Protein AF-A0A5B7CSQ8-F1 (afdb_monomer)

pLDDT: mean 76.7, std 24.45, range [32.22, 98.25]

Mean predicted aligned error: 13.43 Å

Solvent-accessible surface area (backbone atoms only — not comparable to full-atom values): 6400 Å² total; per-residue (Å²): 133,91,79,69,72,62,42,80,46,74,49,72,42,65,93,71,32,44,63,62,62,47,50,51,51,62,71,68,49,65,56,78,80,55,54,49,84,54,72,68,53,23,51,51,42,51,51,53,49,50,54,51,49,42,70,73,35,33,51,71,49,76,48,73,44,43,83,82,62,70,86,68,75,88,83,66,94,75,87,80,86,90,82,87,82,89,81,82,93,73,87,79,87,81,80,136

Nearest PDB structures (foldseek):
  8d3q-assembly1_F  TM=2.708E-01  e=7.053E+00  Halalkalibacterium halodurans C-125
  7pnw-assembly1_H  TM=4.553E-01  e=9.229E+00  Mus musculus
  8csu-assembly1_H  TM=3.606E-01  e=7.543E+00  Homo sapiens

Radius of gyration: 18.88 Å; Cα contacts (8 Å, |Δi|>4): 62; chains: 1; bounding box: 38×36×56 Å

Foldseek 3Di:
DDQWFWDKDKDWQQVQFPPVVLVVCVVVDPLVVQQDDDPVSNVVSVVVVNVVSSVVGIDMDMDTHTVPPDPPCPPDPDDDDDDDDDDDDDPDPDDD

Structure (mmCIF, N/CA/C/O backbone):
data_AF-A0A5B7CSQ8-F1
#
_entry.id   AF-A0A5B7CSQ8-F1
#
loop_
_atom_site.group_PDB
_atom_site.id
_atom_site.type_symbol
_atom_site.label_atom_id
_atom_site.label_alt_id
_atom_site.label_comp_id
_atom_site.label_asym_id
_atom_site.label_entity_id
_atom_site.label_seq_id
_atom_site.pdbx_PDB_ins_code
_atom_site.Cartn_x
_atom_site.Cartn_y
_atom_site.Cartn_z
_atom_site.occupancy
_atom_site.B_iso_or_equiv
_atom_site.auth_seq_id
_atom_site.auth_comp_id
_atom_site.auth_asym_id
_atom_site.auth_atom_id
_atom_site.pdbx_PDB_model_num
ATOM 1 N N . MET A 1 1 ? 28.450 28.714 -7.830 1.00 44.66 1 MET A N 1
ATOM 2 C CA . MET A 1 1 ? 27.057 28.364 -7.491 1.00 44.66 1 MET A CA 1
ATOM 3 C C . MET A 1 1 ? 26.675 27.216 -8.398 1.00 44.66 1 MET A C 1
ATOM 5 O O . MET A 1 1 ? 26.355 27.457 -9.555 1.00 44.66 1 MET A O 1
ATOM 9 N N . ASP A 1 2 ? 26.846 25.993 -7.897 1.00 52.97 2 ASP A N 1
ATOM 10 C CA . ASP A 1 2 ? 26.510 24.752 -8.595 1.00 52.97 2 ASP A CA 1
ATOM 11 C C . ASP A 1 2 ? 25.018 24.712 -8.912 1.00 52.97 2 ASP A C 1
ATOM 13 O O . ASP A 1 2 ? 24.181 24.799 -8.014 1.00 52.97 2 ASP A O 1
ATOM 17 N N . ARG A 1 3 ? 24.688 24.634 -10.201 1.00 58.03 3 ARG A N 1
ATOM 18 C CA . ARG A 1 3 ? 23.306 24.568 -10.691 1.00 58.03 3 ARG A CA 1
ATOM 19 C C . ARG A 1 3 ? 22.991 23.256 -11.414 1.00 58.03 3 ARG A C 1
ATOM 21 O O . ARG A 1 3 ? 21.932 23.171 -12.020 1.00 58.03 3 ARG A O 1
ATOM 28 N N . ASP A 1 4 ? 23.863 22.252 -11.302 1.00 62.28 4 ASP A N 1
ATOM 29 C CA . ASP A 1 4 ? 23.811 21.016 -12.098 1.00 62.28 4 ASP A CA 1
ATOM 30 C C . ASP A 1 4 ? 23.761 19.732 -11.255 1.00 62.28 4 ASP A C 1
ATOM 32 O O . ASP A 1 4 ? 24.220 18.673 -11.693 1.00 62.28 4 ASP A O 1
ATOM 36 N N . GLU A 1 5 ? 23.194 19.772 -10.045 1.00 74.38 5 GLU A N 1
ATOM 37 C CA . GLU A 1 5 ? 22.967 18.520 -9.323 1.00 74.38 5 GLU A CA 1
ATOM 38 C C . GLU A 1 5 ? 21.821 17.721 -9.972 1.00 74.38 5 GLU A C 1
ATOM 40 O O . GLU A 1 5 ? 20.697 18.223 -10.108 1.00 74.38 5 GLU A O 1
ATOM 45 N N . PRO A 1 6 ? 22.075 16.467 -10.393 1.00 77.56 6 PRO A N 1
ATOM 46 C CA . PRO A 1 6 ? 21.033 15.621 -10.946 1.00 77.56 6 PRO A CA 1
ATOM 47 C C . PRO A 1 6 ? 19.984 15.328 -9.871 1.00 77.56 6 PRO A C 1
ATOM 49 O O . PRO A 1 6 ? 20.287 14.751 -8.827 1.00 77.56 6 PRO A O 1
ATOM 52 N N . THR A 1 7 ? 18.733 15.681 -10.155 1.00 82.94 7 THR A N 1
ATOM 53 C CA . THR A 1 7 ? 17.598 15.381 -9.280 1.00 82.94 7 THR A CA 1
ATOM 54 C C . THR A 1 7 ? 17.078 13.981 -9.577 1.00 82.94 7 THR A C 1
ATOM 56 O O . THR A 1 7 ? 16.856 13.620 -10.735 1.00 82.94 7 THR A O 1
ATOM 59 N N . THR A 1 8 ? 16.855 13.192 -8.532 1.00 86.44 8 THR A N 1
ATOM 60 C CA . THR A 1 8 ? 16.192 11.891 -8.645 1.00 86.44 8 THR A CA 1
ATOM 61 C C . THR A 1 8 ? 14.693 12.093 -8.847 1.00 86.44 8 THR A C 1
ATOM 63 O O . THR A 1 8 ? 14.044 12.763 -8.046 1.00 86.44 8 THR A O 1
ATOM 66 N N . ARG A 1 9 ? 14.135 11.498 -9.902 1.00 85.88 9 ARG A N 1
ATOM 67 C CA . ARG A 1 9 ? 12.694 11.462 -10.174 1.00 85.88 9 ARG A CA 1
ATOM 68 C C . ARG A 1 9 ? 12.211 10.019 -10.212 1.00 85.88 9 ARG A C 1
ATOM 70 O O . ARG A 1 9 ? 12.895 9.155 -10.756 1.00 85.88 9 ARG A O 1
ATOM 77 N N . THR A 1 10 ? 11.018 9.788 -9.675 1.00 88.94 10 THR A N 1
ATOM 78 C CA . THR A 1 10 ? 10.349 8.484 -9.688 1.00 88.94 10 THR A CA 1
ATOM 79 C C . THR A 1 10 ? 9.076 8.589 -10.515 1.00 88.94 10 THR A C 1
ATOM 81 O O . THR A 1 10 ? 8.197 9.387 -10.198 1.00 88.94 10 THR A O 1
ATOM 84 N N . ASN A 1 11 ? 8.973 7.784 -11.571 1.00 91.38 11 ASN A N 1
ATOM 85 C CA . ASN A 1 11 ? 7.772 7.655 -12.388 1.00 91.38 11 ASN A CA 1
ATOM 86 C C . ASN A 1 11 ? 7.031 6.365 -12.018 1.00 91.38 11 ASN A C 1
ATOM 88 O O . ASN A 1 11 ? 7.606 5.277 -12.070 1.00 91.38 11 ASN A O 1
ATOM 92 N N . TRP A 1 12 ? 5.760 6.494 -11.643 1.00 92.50 12 TRP A N 1
ATOM 93 C CA . TRP A 1 12 ? 4.882 5.381 -11.291 1.00 92.50 12 TRP A CA 1
ATOM 94 C C . TRP A 1 12 ? 4.082 4.928 -12.514 1.00 92.50 12 TRP A C 1
ATOM 96 O O . TRP A 1 12 ? 3.299 5.684 -13.089 1.00 92.50 12 TRP A O 1
ATOM 106 N N . LEU A 1 13 ? 4.256 3.667 -12.907 1.00 93.62 13 LEU A N 1
ATOM 107 C CA . LEU A 1 13 ? 3.650 3.082 -14.100 1.00 93.62 13 LEU A CA 1
ATOM 108 C C . LEU A 1 13 ? 2.250 2.533 -13.790 1.00 93.62 13 LEU A C 1
ATOM 110 O O . LEU A 1 13 ? 2.015 1.328 -13.849 1.00 93.62 13 LEU A O 1
ATOM 114 N N . TRP A 1 14 ? 1.306 3.423 -13.479 1.00 93.19 14 TRP A N 1
ATOM 115 C CA . TRP A 1 14 ? -0.062 3.074 -13.059 1.00 93.19 14 TRP A CA 1
ATOM 116 C C . TRP A 1 14 ? -0.826 2.167 -14.033 1.00 93.19 14 TRP A C 1
ATOM 118 O O . TRP A 1 14 ? -1.629 1.336 -13.618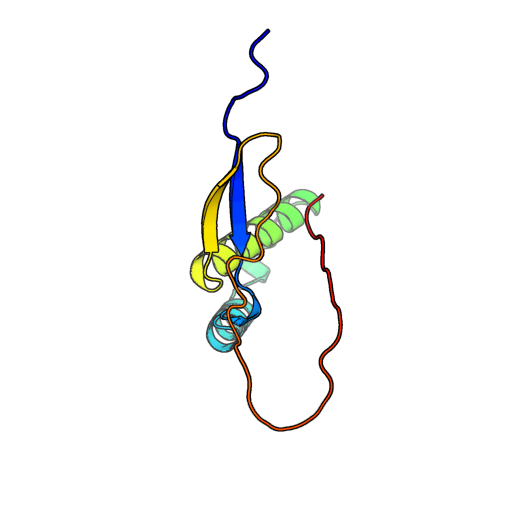 1.00 93.19 14 TRP A O 1
ATOM 128 N N . TRP A 1 15 ? -0.551 2.273 -15.332 1.00 93.06 15 TRP A N 1
ATOM 129 C CA . TRP A 1 15 ? -1.155 1.414 -16.354 1.00 93.06 15 TRP A CA 1
ATOM 130 C C . TRP A 1 15 ? -0.679 -0.050 -16.289 1.00 93.06 15 TRP A C 1
ATOM 132 O O . TRP A 1 15 ? -1.319 -0.919 -16.875 1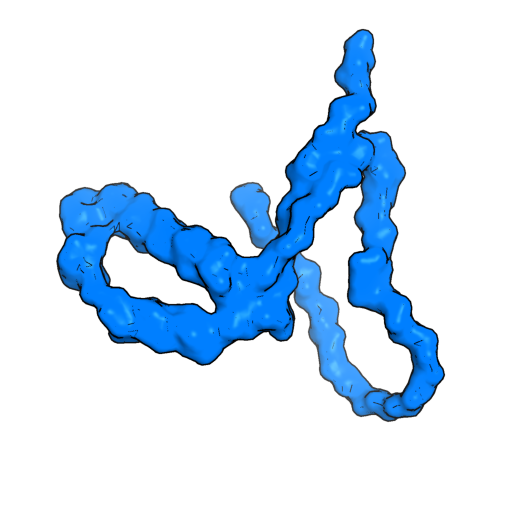.00 93.06 15 TRP A O 1
ATOM 142 N N . ARG A 1 16 ? 0.424 -0.332 -15.579 1.00 94.38 16 ARG A N 1
ATOM 143 C CA . ARG A 1 16 ? 0.944 -1.683 -15.289 1.00 94.38 16 ARG A CA 1
ATOM 144 C C . ARG A 1 16 ? 0.650 -2.154 -13.864 1.00 94.38 16 ARG A C 1
ATOM 146 O O . ARG A 1 16 ? 1.180 -3.185 -13.462 1.00 94.38 16 ARG A O 1
ATOM 153 N N . ALA A 1 17 ? -0.099 -1.385 -13.079 1.00 97.00 17 ALA A N 1
ATOM 154 C CA . ALA A 1 17 ? -0.359 -1.745 -11.694 1.00 97.00 17 ALA A CA 1
ATOM 155 C C . ALA A 1 17 ? -1.197 -3.027 -11.593 1.00 97.00 17 ALA A C 1
ATOM 157 O O . ALA A 1 17 ? -2.110 -3.254 -12.392 1.00 97.00 17 ALA A O 1
ATOM 158 N N . ASP A 1 18 ? -0.920 -3.827 -10.565 1.00 97.75 18 ASP A N 1
ATOM 159 C CA . ASP A 1 18 ? -1.768 -4.955 -10.188 1.00 97.75 18 ASP A CA 1
ATOM 160 C C . ASP A 1 18 ? -2.981 -4.447 -9.395 1.00 97.75 18 ASP A C 1
ATOM 162 O O . ASP A 1 18 ? -3.029 -4.442 -8.161 1.00 97.75 18 ASP A O 1
ATOM 166 N N . TRP A 1 19 ? -3.970 -3.946 -10.136 1.00 95.62 19 TRP A N 1
ATOM 167 C CA . TRP A 1 19 ? -5.193 -3.380 -9.572 1.00 95.62 19 TRP A CA 1
ATOM 168 C C . TRP A 1 19 ? -6.078 -4.409 -8.877 1.00 95.62 19 TRP A C 1
ATOM 170 O O . TRP A 1 19 ? -6.919 -4.038 -8.057 1.00 95.62 19 TRP A O 1
ATOM 180 N N . GLU A 1 20 ? -5.967 -5.687 -9.229 1.00 97.94 20 GLU A N 1
ATOM 181 C CA . GLU A 1 20 ? -6.738 -6.738 -8.576 1.00 97.94 20 GLU A CA 1
ATOM 182 C C . GLU A 1 20 ? -6.174 -7.012 -7.185 1.00 97.94 20 GLU A C 1
ATOM 184 O O . GLU A 1 20 ? -6.917 -6.903 -6.207 1.00 97.94 20 GLU A O 1
ATOM 189 N N . ALA A 1 21 ? -4.863 -7.239 -7.074 1.00 97.38 21 ALA A N 1
ATOM 190 C CA . ALA A 1 21 ? -4.220 -7.475 -5.789 1.00 97.38 21 ALA A CA 1
ATOM 191 C C . ALA A 1 21 ? -4.303 -6.251 -4.861 1.00 97.38 21 ALA A C 1
ATOM 193 O O . ALA A 1 21 ? -4.608 -6.401 -3.676 1.00 97.38 21 ALA A O 1
ATOM 194 N N . LEU A 1 22 ? -4.130 -5.034 -5.394 1.00 97.19 22 LEU A N 1
ATOM 195 C CA . LEU A 1 22 ? -4.279 -3.802 -4.613 1.00 97.19 22 LEU A CA 1
ATOM 196 C C . LEU A 1 22 ? -5.702 -3.657 -4.050 1.00 97.19 22 LEU A C 1
ATOM 198 O O . LEU A 1 22 ? -5.873 -3.355 -2.868 1.00 97.19 22 LEU A O 1
ATOM 202 N N . ARG A 1 23 ? -6.740 -3.898 -4.866 1.00 97.38 23 ARG A N 1
ATOM 203 C CA . ARG A 1 23 ? -8.141 -3.846 -4.404 1.00 97.38 23 ARG A CA 1
ATOM 204 C C . ARG A 1 23 ? -8.455 -4.947 -3.399 1.00 97.38 23 ARG A C 1
ATOM 206 O O . ARG A 1 23 ? -9.192 -4.691 -2.446 1.00 97.38 23 ARG A O 1
ATOM 213 N N . ALA A 1 24 ? -7.915 -6.146 -3.603 1.00 98.06 24 ALA A N 1
ATOM 214 C CA . ALA A 1 24 ? -8.082 -7.255 -2.676 1.00 98.06 24 ALA A CA 1
ATOM 215 C C . ALA A 1 24 ? -7.496 -6.910 -1.299 1.00 98.06 24 ALA A C 1
ATOM 217 O O . ALA A 1 24 ? -8.202 -7.039 -0.301 1.00 98.06 24 ALA A O 1
ATOM 218 N N . GLU A 1 25 ? -6.271 -6.380 -1.234 1.00 97.62 25 GLU A N 1
ATOM 219 C CA . GLU A 1 25 ? -5.675 -5.980 0.046 1.00 97.62 25 GLU A CA 1
ATOM 220 C C . GLU A 1 25 ? -6.412 -4.818 0.713 1.00 97.62 25 GLU A C 1
ATOM 222 O O . GLU A 1 25 ? -6.633 -4.862 1.923 1.00 97.62 25 GLU A O 1
ATOM 227 N N . LEU A 1 26 ? -6.870 -3.813 -0.041 1.00 96.69 26 LEU A N 1
ATOM 228 C CA . LEU A 1 26 ? -7.701 -2.742 0.525 1.00 96.69 26 LEU A CA 1
ATOM 229 C C . LEU A 1 26 ? -8.999 -3.274 1.137 1.00 96.69 26 LEU A C 1
ATOM 231 O O . LEU A 1 26 ? -9.430 -2.803 2.188 1.00 96.69 26 LEU A O 1
ATOM 235 N N . SER A 1 27 ? -9.607 -4.264 0.487 1.00 97.44 27 SER A N 1
ATOM 236 C CA . SER A 1 27 ? -10.868 -4.868 0.930 1.00 97.44 27 SER A CA 1
ATOM 237 C C . SER A 1 27 ? -10.681 -5.790 2.140 1.00 97.44 27 SER A C 1
ATOM 239 O O . SER A 1 27 ? -11.603 -5.953 2.930 1.00 97.44 27 SER A O 1
ATOM 241 N N . GLN A 1 28 ? -9.497 -6.390 2.290 1.00 97.44 28 GLN A N 1
ATOM 242 C CA . GLN A 1 28 ? -9.131 -7.253 3.423 1.00 97.44 28 GLN A CA 1
ATOM 243 C C . GLN A 1 28 ? -8.494 -6.485 4.587 1.00 97.44 28 GLN A C 1
ATOM 245 O O . GLN A 1 28 ? -8.262 -7.051 5.655 1.00 97.44 28 GLN A O 1
ATOM 250 N N . THR A 1 29 ? -8.183 -5.204 4.395 1.00 97.31 29 THR A N 1
ATOM 251 C CA . THR A 1 29 ? -7.599 -4.367 5.438 1.00 97.31 29 THR A CA 1
ATOM 252 C C . THR A 1 29 ? -8.617 -4.167 6.562 1.00 97.31 29 THR A C 1
ATOM 254 O O . THR A 1 29 ? -9.711 -3.659 6.322 1.00 97.31 29 THR A O 1
ATOM 257 N N . ASN A 1 30 ? -8.250 -4.520 7.800 1.00 97.38 30 ASN A N 1
ATOM 258 C CA . ASN A 1 30 ? -9.066 -4.175 8.962 1.00 97.38 30 ASN A CA 1
ATOM 259 C C . ASN A 1 30 ? -8.939 -2.673 9.260 1.00 97.38 30 ASN A C 1
ATOM 261 O O . ASN A 1 30 ? -7.994 -2.228 9.916 1.00 97.38 30 ASN A O 1
ATOM 265 N N . TRP A 1 31 ? -9.872 -1.887 8.728 1.00 96.19 31 TRP A N 1
ATOM 266 C CA . TRP A 1 31 ? -9.882 -0.436 8.891 1.00 96.19 31 TRP A CA 1
ATOM 267 C C . TRP A 1 31 ? -10.232 0.002 10.311 1.00 96.19 31 TRP A C 1
ATOM 269 O O . TRP A 1 31 ? -9.748 1.046 10.733 1.00 96.19 31 TRP A O 1
ATOM 279 N N . GLU A 1 32 ? -11.002 -0.794 11.056 1.00 96.00 32 GLU A N 1
ATOM 280 C CA . GLU A 1 32 ? -11.368 -0.480 12.443 1.00 96.00 32 GLU A CA 1
ATOM 281 C C . GLU A 1 32 ? -10.129 -0.462 13.347 1.00 96.00 32 GLU A C 1
ATOM 283 O O . GLU A 1 32 ? -9.952 0.465 14.134 1.00 96.00 32 GLU A O 1
ATOM 288 N N . ASP A 1 33 ? -9.221 -1.422 13.154 1.00 95.88 33 ASP A N 1
ATOM 289 C CA . ASP A 1 33 ? -7.963 -1.492 13.907 1.00 95.88 33 ASP A CA 1
ATOM 290 C C . ASP A 1 33 ? -6.922 -0.473 13.423 1.00 95.88 33 ASP A C 1
ATOM 292 O O . ASP A 1 33 ? -6.045 -0.063 14.181 1.00 95.88 33 ASP A O 1
ATOM 296 N N . ARG A 1 34 ? -6.967 -0.085 12.142 1.00 94.44 34 ARG A N 1
ATOM 297 C CA . ARG A 1 34 ? -5.976 0.831 11.552 1.00 94.44 34 ARG A CA 1
ATOM 298 C C . ARG A 1 34 ? -6.312 2.302 11.728 1.00 94.44 34 ARG A C 1
ATOM 300 O O . ARG A 1 34 ? -5.395 3.114 11.811 1.00 94.44 34 ARG A O 1
ATOM 307 N N . LEU A 1 35 ? -7.592 2.661 11.720 1.00 96.94 35 LEU A N 1
ATOM 308 C CA . LEU A 1 35 ? -8.052 4.048 11.778 1.00 96.94 35 LEU A CA 1
ATOM 309 C C . LEU A 1 35 ? -8.466 4.406 13.204 1.00 96.94 35 LEU A C 1
ATOM 311 O O . LEU A 1 35 ? -9.615 4.742 13.484 1.00 96.94 35 LEU A O 1
ATOM 315 N N . THR A 1 36 ? -7.496 4.360 14.110 1.00 95.75 36 THR A N 1
ATOM 316 C CA . THR A 1 36 ? -7.684 4.698 15.524 1.00 95.75 36 THR A CA 1
ATOM 317 C C . THR A 1 36 ? -7.103 6.067 15.858 1.00 95.75 36 THR A C 1
ATOM 319 O O . THR A 1 36 ? -6.146 6.508 15.228 1.00 95.75 36 THR A O 1
ATOM 322 N N . GLY A 1 37 ? -7.636 6.709 16.899 1.00 95.31 37 GLY A N 1
ATOM 323 C CA . GLY A 1 37 ? -7.143 7.998 17.387 1.00 95.31 37 GLY A CA 1
ATOM 324 C C . GLY A 1 37 ? -7.872 9.192 16.775 1.00 95.31 37 GLY A C 1
ATOM 325 O O . GLY A 1 37 ? -9.032 9.100 16.367 1.00 95.31 37 GLY A O 1
ATOM 326 N N . THR A 1 38 ? -7.201 10.336 16.762 1.00 97.81 38 THR A N 1
ATOM 327 C CA . THR A 1 38 ? -7.686 11.595 16.191 1.00 97.81 38 THR A CA 1
ATOM 328 C C . THR A 1 38 ? -7.802 11.522 14.669 1.00 97.81 38 THR A C 1
ATOM 330 O O . THR A 1 38 ? -7.185 10.686 14.016 1.00 97.81 38 THR A O 1
ATOM 333 N N . LEU A 1 39 ? -8.554 12.451 14.072 1.00 96.88 39 LEU A N 1
ATOM 334 C CA . LEU A 1 39 ? -8.709 12.515 12.616 1.00 96.88 39 LEU A CA 1
ATOM 335 C C . LEU A 1 39 ? -7.362 12.613 11.879 1.00 96.88 39 LEU A C 1
ATOM 337 O O . LEU A 1 39 ? -7.184 11.967 10.852 1.00 96.88 39 LEU A O 1
ATOM 341 N N . ASN A 1 40 ? -6.408 13.389 12.401 1.00 98.25 40 ASN A N 1
ATOM 342 C CA . ASN A 1 40 ? -5.095 13.533 11.768 1.00 98.25 40 ASN A CA 1
ATOM 343 C C . ASN A 1 40 ? -4.305 12.221 11.790 1.00 98.25 40 ASN A C 1
ATOM 345 O O . ASN A 1 40 ? -3.736 11.846 10.769 1.00 98.25 40 ASN A O 1
ATOM 349 N N . GLU A 1 41 ? -4.320 11.504 12.915 1.00 97.38 41 GLU A N 1
ATOM 350 C CA . GLU A 1 41 ? -3.666 10.194 13.038 1.00 97.38 41 GLU A CA 1
ATOM 351 C C . GLU A 1 41 ? -4.299 9.173 12.085 1.00 97.38 41 GLU A C 1
ATOM 353 O O . GLU A 1 41 ? -3.594 8.413 11.425 1.00 97.38 41 GLU A O 1
ATOM 358 N N . GLN A 1 42 ? -5.625 9.205 11.927 1.00 97.62 42 GLN A N 1
ATOM 359 C CA . GLN A 1 42 ? -6.328 8.351 10.967 1.00 97.62 42 GLN A CA 1
ATOM 360 C C . GLN A 1 42 ? -5.952 8.675 9.516 1.00 97.62 42 GLN A C 1
ATOM 362 O O . GLN A 1 42 ? -5.721 7.764 8.722 1.00 97.62 42 GLN A O 1
ATOM 367 N N . VAL A 1 43 ? -5.864 9.961 9.157 1.00 97.94 43 VAL A N 1
ATOM 368 C CA . VAL A 1 43 ? -5.437 10.395 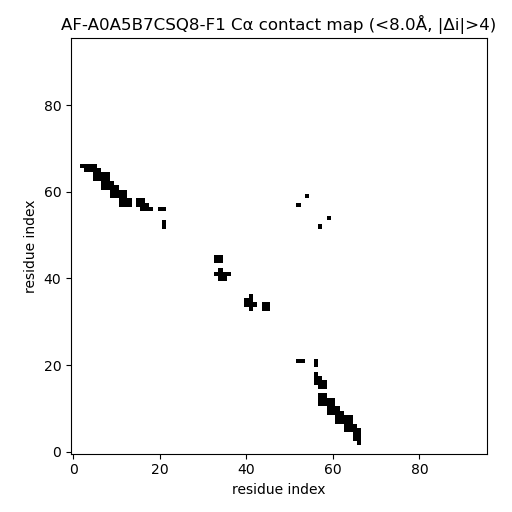7.816 1.00 97.94 43 VAL A CA 1
ATOM 369 C C . VAL A 1 43 ? -4.000 9.959 7.538 1.00 97.94 43 VAL A C 1
ATOM 371 O O . VAL A 1 43 ? -3.710 9.468 6.444 1.00 97.94 43 VAL A O 1
ATOM 374 N N . GLU A 1 44 ? -3.108 10.092 8.516 1.00 97.81 44 GLU A N 1
ATOM 375 C CA . GLU A 1 44 ? -1.721 9.644 8.403 1.00 97.81 44 GLU A CA 1
ATOM 376 C C . GLU A 1 44 ? -1.633 8.122 8.239 1.00 97.81 44 GLU A C 1
ATOM 378 O O . GLU A 1 44 ? -0.956 7.643 7.324 1.00 97.81 44 GLU A O 1
ATOM 383 N N . ALA A 1 45 ? -2.364 7.356 9.053 1.00 97.38 45 ALA A N 1
ATOM 384 C CA . ALA A 1 45 ? -2.415 5.898 8.971 1.00 97.38 45 ALA A CA 1
ATOM 385 C C . ALA A 1 45 ? -2.971 5.420 7.621 1.00 97.38 45 ALA A C 1
ATOM 387 O O . ALA A 1 45 ? -2.396 4.533 6.984 1.00 97.38 45 ALA A O 1
ATOM 388 N N . PHE A 1 46 ? -4.054 6.043 7.151 1.00 97.88 46 PHE A N 1
ATOM 389 C CA . PHE A 1 46 ? -4.653 5.760 5.851 1.00 97.88 46 PHE A CA 1
ATOM 390 C C . PHE A 1 46 ? -3.677 6.047 4.705 1.00 97.88 46 PHE A C 1
ATOM 392 O O . PHE A 1 46 ? -3.433 5.184 3.860 1.00 97.88 46 PHE A O 1
ATOM 399 N N . THR A 1 47 ? -3.073 7.238 4.700 1.00 97.25 47 THR A N 1
ATOM 400 C CA . THR A 1 47 ? -2.138 7.669 3.651 1.00 97.25 47 THR A CA 1
ATOM 401 C C . THR A 1 47 ? -0.894 6.786 3.630 1.00 97.25 47 THR A C 1
ATOM 403 O O . THR A 1 47 ? -0.467 6.339 2.567 1.00 97.25 47 THR A O 1
ATOM 406 N N . SER A 1 48 ? -0.345 6.462 4.801 1.00 97.62 48 SER A N 1
ATOM 407 C CA . SER A 1 48 ? 0.819 5.581 4.931 1.00 97.62 48 SER A CA 1
ATOM 408 C C . SER A 1 48 ? 0.523 4.171 4.422 1.00 97.62 48 SER A C 1
ATOM 410 O O . SER A 1 48 ? 1.346 3.571 3.722 1.00 97.62 48 SER A O 1
ATOM 412 N N . HIS A 1 49 ? -0.671 3.646 4.716 1.00 97.50 49 HIS A N 1
ATOM 413 C CA . HIS A 1 49 ? -1.100 2.350 4.196 1.00 97.50 49 HIS A CA 1
ATOM 414 C C . HIS A 1 49 ? -1.243 2.383 2.672 1.00 97.50 49 HIS A C 1
ATOM 416 O O . HIS A 1 49 ? -0.683 1.526 1.992 1.00 97.50 49 HIS A O 1
ATOM 422 N N . LEU A 1 50 ? -1.887 3.413 2.112 1.00 96.81 50 LEU A N 1
ATOM 423 C CA . LEU A 1 50 ? -2.004 3.577 0.660 1.00 96.81 50 LEU A CA 1
ATOM 424 C C . LEU A 1 50 ? -0.647 3.677 -0.043 1.00 96.81 50 LEU A C 1
ATOM 426 O O . LEU A 1 50 ? -0.446 3.008 -1.053 1.00 96.81 50 LEU A O 1
ATOM 430 N N . LEU A 1 51 ? 0.296 4.457 0.489 1.00 96.00 51 LEU A N 1
ATOM 431 C CA . LEU A 1 51 ? 1.643 4.583 -0.080 1.00 96.00 51 LEU A CA 1
ATOM 432 C C . LEU A 1 51 ? 2.417 3.258 -0.029 1.00 96.00 51 LEU A C 1
ATOM 434 O O . LEU A 1 51 ? 3.177 2.938 -0.949 1.00 96.00 51 LEU A O 1
ATOM 438 N N . THR A 1 52 ? 2.193 2.458 1.016 1.00 97.06 52 THR A N 1
ATOM 439 C CA . THR A 1 52 ? 2.767 1.112 1.133 1.00 97.06 52 THR A CA 1
ATOM 440 C C . THR A 1 52 ? 2.203 0.187 0.056 1.00 97.06 52 THR A C 1
ATOM 442 O O . THR A 1 52 ? 2.966 -0.474 -0.650 1.00 97.06 52 THR A O 1
ATOM 445 N N . LEU A 1 53 ? 0.879 0.175 -0.126 1.00 97.00 53 LEU A N 1
ATOM 446 C CA . LEU A 1 53 ? 0.232 -0.629 -1.165 1.00 97.00 53 LEU A CA 1
ATOM 447 C C . LEU A 1 53 ? 0.625 -0.166 -2.570 1.00 97.00 53 LEU A C 1
ATOM 449 O O . LEU A 1 53 ? 0.907 -0.999 -3.428 1.00 97.00 53 LEU A O 1
ATOM 453 N N . GLN A 1 54 ? 0.723 1.144 -2.799 1.00 95.50 54 GLN A N 1
ATOM 454 C CA . GLN A 1 54 ? 1.236 1.702 -4.048 1.00 95.50 54 GLN A CA 1
ATOM 455 C C . GLN A 1 54 ? 2.644 1.169 -4.332 1.00 95.50 54 GLN A C 1
ATOM 457 O O . GLN A 1 54 ? 2.891 0.644 -5.411 1.00 95.50 54 GLN A O 1
ATOM 462 N N . SER A 1 55 ? 3.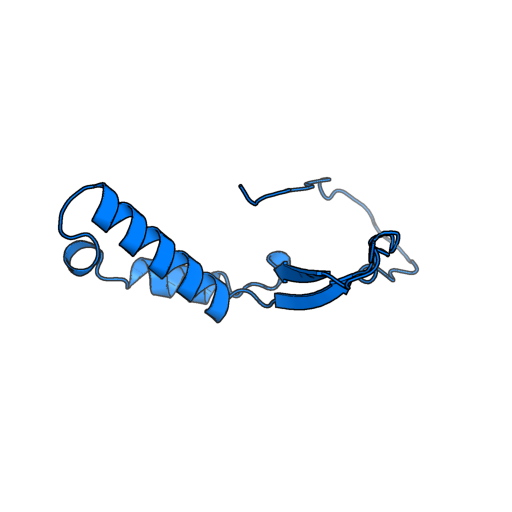550 1.238 -3.357 1.00 95.12 55 SER A N 1
ATOM 463 C CA . SER A 1 55 ? 4.927 0.753 -3.519 1.00 95.12 55 SER A CA 1
ATOM 464 C C . SER A 1 55 ? 5.009 -0.755 -3.780 1.00 95.12 55 SER A C 1
ATOM 466 O O . SER A 1 55 ? 5.957 -1.217 -4.410 1.00 95.12 55 SER A O 1
ATOM 468 N N . LYS A 1 56 ? 4.017 -1.523 -3.313 1.00 97.25 56 LYS A N 1
ATOM 469 C CA . LYS A 1 56 ? 3.933 -2.977 -3.495 1.00 97.25 56 LYS A CA 1
ATOM 470 C C . LYS A 1 56 ? 3.345 -3.382 -4.850 1.00 97.25 56 LYS A C 1
ATOM 472 O O . LYS A 1 56 ? 3.829 -4.336 -5.451 1.00 97.25 56 LYS A O 1
ATOM 477 N N . TYR A 1 57 ? 2.312 -2.682 -5.320 1.00 97.69 57 TYR A N 1
ATOM 478 C CA . TYR A 1 57 ? 1.498 -3.109 -6.468 1.00 97.69 57 TYR A CA 1
ATOM 479 C C . TYR A 1 57 ? 1.627 -2.231 -7.712 1.00 97.69 57 TYR A C 1
ATOM 481 O O . TYR A 1 57 ? 1.154 -2.614 -8.783 1.00 97.69 57 TYR A O 1
ATOM 489 N N . VAL A 1 58 ?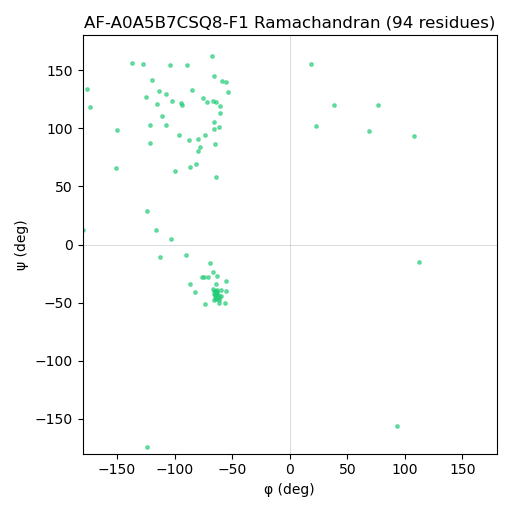 2.260 -1.064 -7.602 1.00 95.94 58 VAL A N 1
ATOM 490 C CA . VAL A 1 58 ? 2.468 -0.140 -8.718 1.00 95.94 58 VAL A CA 1
ATOM 491 C C . VAL A 1 58 ? 3.956 -0.123 -9.054 1.00 95.94 58 VAL A C 1
ATOM 493 O O . VAL A 1 58 ? 4.756 0.403 -8.279 1.00 95.94 58 VAL A O 1
ATOM 496 N N . PRO A 1 59 ? 4.366 -0.672 -10.208 1.00 95.25 59 PRO A N 1
ATOM 497 C CA . PRO A 1 59 ? 5.755 -0.600 -10.632 1.00 95.25 59 PRO A CA 1
ATOM 498 C C . PRO A 1 59 ? 6.214 0.855 -10.764 1.00 95.25 59 PRO A C 1
ATOM 500 O O . PRO A 1 59 ? 5.479 1.701 -11.280 1.00 95.25 59 PRO A O 1
ATOM 503 N N . CYS A 1 60 ? 7.449 1.141 -10.359 1.00 93.25 60 CYS A N 1
ATOM 504 C CA . CYS A 1 60 ? 8.062 2.448 -10.560 1.00 93.25 60 CYS A CA 1
ATOM 505 C C . CYS A 1 60 ? 9.421 2.348 -11.249 1.00 93.25 60 CYS A C 1
ATOM 507 O O . CYS A 1 60 ? 10.100 1.321 -11.206 1.00 93.25 60 CYS A O 1
ATOM 509 N N . GLN A 1 61 ? 9.799 3.439 -11.906 1.00 91.31 61 GLN A N 1
ATOM 510 C CA . GLN A 1 61 ? 11.111 3.632 -12.501 1.00 91.31 61 GLN A CA 1
ATOM 511 C C . GLN A 1 61 ? 11.721 4.913 -11.950 1.00 91.31 61 GLN A C 1
ATOM 513 O O . GLN A 1 61 ? 11.111 5.981 -12.017 1.00 91.31 61 GLN A O 1
ATOM 518 N N . THR A 1 62 ? 12.935 4.797 -11.425 1.00 90.44 62 THR A N 1
ATOM 519 C CA . THR A 1 62 ? 13.678 5.922 -10.862 1.00 90.44 62 THR A CA 1
ATOM 520 C C . THR A 1 62 ? 14.814 6.294 -11.796 1.00 90.44 62 THR A 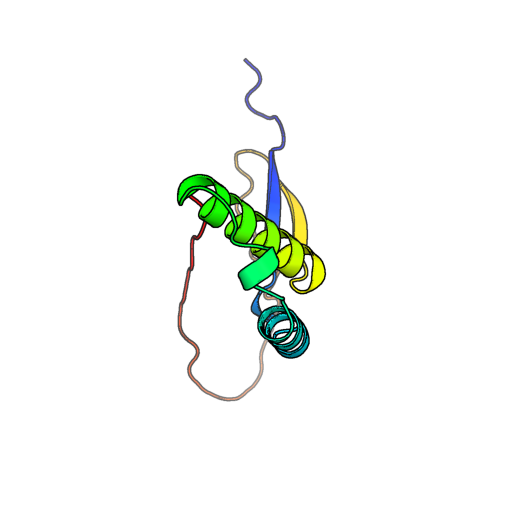C 1
ATOM 522 O O . THR A 1 62 ? 15.606 5.438 -12.187 1.00 90.44 62 THR A O 1
ATOM 525 N N . TYR A 1 63 ? 14.915 7.573 -12.137 1.00 86.25 63 TYR A N 1
ATOM 526 C CA . TYR A 1 63 ? 15.963 8.091 -13.007 1.00 86.25 63 TYR A CA 1
ATOM 527 C C . TYR A 1 63 ? 16.513 9.409 -12.469 1.00 86.25 63 TYR A C 1
ATOM 529 O O . TYR A 1 63 ? 15.869 10.124 -11.701 1.00 86.25 63 TYR A O 1
ATOM 537 N N . LYS A 1 64 ? 17.750 9.713 -12.854 1.00 86.81 64 LYS A N 1
ATOM 538 C CA . LYS A 1 64 ? 18.404 10.981 -12.544 1.00 86.81 64 LYS A CA 1
ATOM 539 C C . LYS A 1 64 ? 18.186 11.924 -13.719 1.00 86.81 64 LYS A C 1
ATOM 541 O O . LYS A 1 64 ? 18.576 11.587 -14.828 1.00 86.81 64 LYS A O 1
ATOM 546 N N . SER A 1 65 ? 17.580 13.078 -13.470 1.00 79.06 65 SER A N 1
ATOM 547 C CA . SER A 1 65 ? 17.395 14.138 -14.466 1.00 79.06 65 SER A CA 1
ATOM 548 C C . SER A 1 65 ? 18.206 15.366 -14.076 1.00 79.06 65 SER A C 1
ATOM 550 O O . SER A 1 65 ? 18.126 15.809 -12.926 1.00 79.06 65 SER A O 1
ATOM 552 N N . ARG A 1 66 ? 18.953 15.938 -15.015 1.00 75.31 66 ARG A N 1
ATOM 553 C CA . ARG A 1 66 ? 19.630 17.224 -14.849 1.00 75.31 66 ARG A CA 1
ATOM 554 C C . ARG A 1 66 ? 18.718 18.380 -15.274 1.00 75.31 66 ARG A C 1
ATOM 556 O O . ARG A 1 66 ? 17.812 18.187 -16.088 1.00 75.31 66 ARG A O 1
ATOM 563 N N . PRO A 1 67 ? 18.928 19.594 -14.744 1.00 60.69 67 PRO A N 1
ATOM 564 C CA . PRO A 1 67 ? 18.234 20.782 -15.228 1.00 60.69 67 PRO A CA 1
ATOM 565 C C . PRO A 1 67 ? 18.565 21.024 -16.709 1.00 60.69 67 PRO A C 1
ATOM 567 O O . PRO A 1 67 ? 19.704 21.313 -17.052 1.00 60.69 67 PRO A O 1
ATOM 570 N N . GLY A 1 68 ? 17.574 20.878 -17.592 1.00 66.69 68 GLY A N 1
ATOM 571 C CA . GLY A 1 68 ? 17.752 20.989 -19.047 1.00 66.69 68 GLY A CA 1
ATOM 572 C C . GLY A 1 68 ? 17.566 19.675 -19.805 1.00 66.69 68 GLY A C 1
ATOM 573 O O . GLY A 1 68 ? 17.322 19.722 -21.009 1.00 66.69 68 GLY A O 1
ATOM 574 N N . ASP A 1 69 ? 17.566 18.533 -19.109 1.00 64.06 69 ASP A N 1
ATOM 575 C CA . ASP A 1 69 ? 17.079 17.281 -19.683 1.00 64.06 69 ASP A CA 1
ATOM 576 C C . ASP A 1 69 ? 15.571 17.454 -19.922 1.00 64.06 69 ASP A C 1
ATOM 578 O O . ASP A 1 69 ? 14.768 17.481 -18.979 1.00 64.06 69 ASP A O 1
ATOM 582 N N . GLN A 1 70 ? 15.165 17.632 -21.186 1.00 56.84 70 GLN A N 1
ATOM 583 C CA . GLN A 1 70 ? 13.764 17.436 -21.546 1.00 56.84 70 GLN A CA 1
ATOM 584 C C . GLN A 1 70 ? 13.384 16.020 -21.100 1.00 56.84 70 GLN A C 1
ATOM 586 O O . GLN A 1 70 ? 14.202 15.109 -21.241 1.00 56.84 70 GLN A O 1
ATOM 591 N N . PRO A 1 71 ? 12.177 15.802 -20.545 1.00 56.09 71 PRO A N 1
ATOM 592 C CA . PRO A 1 71 ? 11.676 14.454 -20.362 1.00 56.09 71 PRO A CA 1
ATOM 593 C C . PRO A 1 71 ? 11.481 13.882 -21.764 1.00 56.09 71 PRO A C 1
ATOM 595 O O . PRO A 1 71 ? 10.42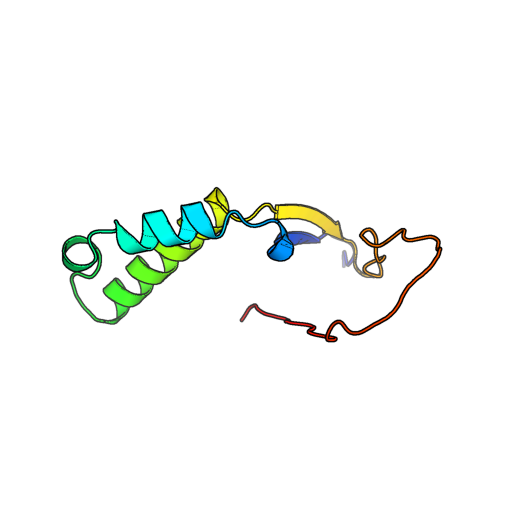5 14.044 -22.367 1.00 56.09 71 PRO A O 1
ATOM 598 N N . GLU A 1 72 ? 12.539 13.307 -22.328 1.00 51.84 72 GLU A N 1
ATOM 599 C CA . GLU A 1 72 ? 12.438 12.536 -23.547 1.00 51.84 72 GLU A CA 1
ATOM 600 C C . GLU A 1 72 ? 11.366 11.485 -23.282 1.00 51.84 72 GLU A C 1
ATOM 602 O O . GLU A 1 72 ? 11.360 10.844 -22.226 1.00 51.84 72 GLU A O 1
ATOM 607 N N . GLU A 1 73 ? 10.421 11.370 -24.212 1.00 50.94 73 GLU A N 1
ATOM 608 C CA . GLU A 1 73 ? 9.350 10.380 -24.241 1.00 50.94 73 GLU A CA 1
ATOM 609 C C . GLU A 1 73 ? 9.938 8.961 -24.380 1.00 50.94 73 GLU A C 1
ATOM 611 O O . GLU A 1 73 ? 9.649 8.214 -25.313 1.00 50.94 73 GLU A O 1
ATOM 616 N N . GLN A 1 74 ? 10.799 8.554 -23.450 1.00 46.31 74 GLN A N 1
ATOM 617 C CA . GLN A 1 74 ? 11.403 7.234 -23.379 1.00 46.31 74 GLN A CA 1
ATOM 618 C C . GLN A 1 74 ? 10.398 6.292 -22.723 1.00 46.31 74 GLN A C 1
ATOM 620 O O . GLN A 1 74 ? 10.505 5.859 -21.579 1.00 46.31 74 GLN A O 1
ATOM 625 N N . GLY A 1 75 ? 9.348 6.057 -23.500 1.00 44.84 75 GLY A N 1
ATOM 626 C CA . GLY A 1 75 ? 8.196 5.239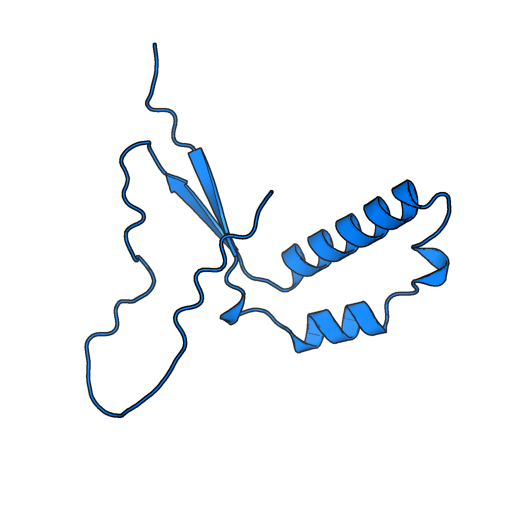 -23.183 1.00 44.84 75 GLY A CA 1
ATOM 627 C C . GLY A 1 75 ? 7.167 5.181 -24.311 1.00 44.84 75 GLY A C 1
ATOM 628 O O . GLY A 1 75 ? 6.064 4.717 -24.054 1.00 44.84 75 GLY A O 1
ATOM 629 N N . LEU A 1 76 ? 7.476 5.629 -25.537 1.00 44.78 76 LEU A N 1
ATOM 630 C CA . LEU A 1 76 ? 6.622 5.354 -26.695 1.00 44.78 76 LEU A CA 1
ATOM 631 C C . LEU A 1 76 ? 7.410 5.297 -28.014 1.00 44.78 76 LEU A C 1
ATOM 633 O O . LEU A 1 76 ? 7.189 6.078 -28.931 1.00 44.78 76 LEU A O 1
ATOM 637 N N . ALA A 1 77 ? 8.289 4.304 -28.161 1.00 35.25 77 ALA A N 1
ATOM 638 C CA . ALA A 1 77 ? 8.629 3.825 -29.498 1.00 35.25 77 ALA A CA 1
ATOM 639 C C . ALA A 1 77 ? 7.481 2.926 -29.986 1.00 35.25 77 ALA A C 1
ATOM 641 O O . ALA A 1 77 ? 7.506 1.710 -29.816 1.00 35.25 77 ALA A O 1
ATOM 642 N N . THR A 1 78 ? 6.433 3.535 -30.542 1.00 37.44 78 THR A N 1
ATOM 643 C CA . THR A 1 78 ? 5.539 2.845 -31.479 1.00 37.44 78 THR A CA 1
ATOM 644 C C . THR A 1 78 ? 5.820 3.402 -32.866 1.00 37.44 78 THR A C 1
ATOM 646 O O . THR A 1 78 ? 5.371 4.493 -33.198 1.00 37.44 78 THR A O 1
ATOM 649 N N . THR A 1 79 ? 6.551 2.651 -33.684 1.00 42.12 79 THR A N 1
ATOM 650 C CA . THR A 1 79 ? 6.522 2.804 -35.141 1.00 42.12 79 THR A CA 1
ATOM 651 C C . THR A 1 79 ? 5.541 1.780 -35.720 1.00 42.12 79 THR A C 1
ATOM 653 O O . THR A 1 79 ? 5.850 0.609 -35.896 1.00 42.12 79 THR A O 1
ATOM 656 N N . GLU A 1 80 ? 4.309 2.270 -35.891 1.00 36.06 80 GLU A N 1
ATOM 657 C CA . GLU A 1 80 ? 3.306 2.009 -36.940 1.00 36.06 80 GLU A CA 1
ATOM 658 C C . GLU A 1 80 ? 3.114 0.588 -37.527 1.00 36.06 80 GLU A C 1
ATOM 660 O O . GLU A 1 80 ? 3.943 0.099 -38.285 1.00 36.06 80 GLU A O 1
ATOM 665 N N . SER A 1 81 ? 1.902 0.017 -37.390 1.00 32.84 81 SER A N 1
ATOM 666 C CA . SER A 1 81 ? 0.895 0.064 -38.475 1.00 32.84 81 SER A CA 1
ATOM 667 C C . SER A 1 81 ? -0.465 -0.561 -38.092 1.00 32.84 81 SER A C 1
ATOM 669 O O . SER A 1 81 ? -0.540 -1.695 -37.630 1.00 32.84 81 SER A O 1
ATOM 671 N N . LYS A 1 82 ? -1.524 0.189 -38.438 1.00 36.38 82 LYS A N 1
ATOM 672 C CA . LYS A 1 82 ? -2.968 -0.121 -38.541 1.00 36.38 82 LYS A CA 1
ATOM 673 C C . LYS A 1 82 ? -3.839 -0.242 -37.273 1.00 36.38 82 LYS A C 1
ATOM 675 O O . LYS A 1 82 ? -3.749 -1.185 -36.501 1.00 36.38 82 LYS A O 1
ATOM 680 N N . GLN A 1 83 ? -4.839 0.658 -37.282 1.00 32.22 83 GLN A N 1
ATOM 681 C CA . GLN A 1 83 ? -6.223 0.557 -36.777 1.00 32.22 83 GLN A CA 1
ATOM 682 C C . GLN A 1 83 ? -6.575 1.345 -35.488 1.00 32.22 83 GLN A C 1
ATOM 684 O O . GLN A 1 83 ? -6.381 0.876 -34.379 1.00 32.22 83 GLN A O 1
ATOM 689 N N . HIS A 1 84 ? -7.091 2.571 -35.701 1.00 33.09 84 HIS A N 1
ATOM 690 C CA . HIS A 1 84 ? -8.259 3.258 -35.087 1.00 33.09 84 HIS A CA 1
ATOM 691 C C . HIS A 1 84 ? -8.838 2.759 -33.731 1.00 33.09 84 HIS A C 1
ATOM 693 O O . HIS A 1 84 ? -8.991 1.554 -33.564 1.00 33.09 84 HIS A O 1
ATOM 699 N N . PRO A 1 85 ? -9.521 3.617 -32.934 1.00 56.28 85 PRO A N 1
ATOM 700 C CA . PRO A 1 85 ? -9.235 4.992 -32.502 1.00 56.28 85 PRO A CA 1
ATOM 701 C C . PRO A 1 85 ? -9.219 5.131 -30.956 1.00 56.28 85 PRO A C 1
ATOM 703 O O . PRO A 1 85 ? -9.451 4.182 -30.215 1.00 56.28 85 PRO A O 1
ATOM 706 N N . SER A 1 86 ? -9.080 6.378 -30.490 1.00 45.03 86 SER A N 1
ATOM 707 C CA . SER A 1 86 ? -9.513 6.889 -29.175 1.00 45.03 86 SER A CA 1
ATOM 708 C C . SER A 1 86 ? -8.769 6.384 -27.941 1.00 45.03 86 SER A C 1
ATOM 710 O O . SER A 1 86 ? -9.161 5.380 -27.370 1.00 45.03 86 SER A O 1
ATOM 712 N N . GLN A 1 87 ? -7.801 7.154 -27.434 1.00 36.44 87 GLN A N 1
ATOM 713 C CA . GLN A 1 87 ? -7.498 7.176 -25.997 1.00 36.44 87 GLN A CA 1
ATOM 714 C C . GLN A 1 87 ? -6.964 8.556 -25.582 1.00 36.44 87 GLN A C 1
ATOM 716 O O . GLN A 1 87 ? -5.822 8.929 -25.829 1.00 36.44 87 GLN A O 1
ATOM 721 N N . LEU A 1 88 ? -7.896 9.333 -25.032 1.00 41.72 88 LEU A N 1
ATOM 722 C CA . LEU A 1 88 ? -7.765 10.217 -23.874 1.00 41.72 88 LEU A CA 1
ATOM 723 C C . LEU A 1 88 ? -6.346 10.700 -23.525 1.00 41.72 88 LEU A C 1
ATOM 725 O O . LEU A 1 88 ? -5.577 10.035 -22.834 1.00 41.72 88 LEU A O 1
ATOM 729 N N . ARG A 1 89 ? -6.070 11.955 -23.901 1.00 41.69 89 ARG A N 1
ATOM 730 C CA . ARG A 1 89 ? -5.058 12.789 -23.246 1.00 41.69 89 ARG A CA 1
ATOM 731 C C . ARG A 1 89 ? -5.464 12.995 -21.784 1.00 41.69 89 ARG A C 1
ATOM 733 O O . ARG A 1 89 ? -6.318 13.827 -21.497 1.00 41.69 89 ARG A O 1
ATOM 740 N N . GLY A 1 90 ? -4.848 12.248 -20.877 1.00 35.59 90 GLY A N 1
ATOM 741 C CA . GLY A 1 90 ? -4.934 12.461 -19.435 1.00 35.59 90 GLY A CA 1
ATOM 742 C C . GLY A 1 90 ? -3.541 12.692 -18.869 1.00 35.59 90 GLY A C 1
ATOM 743 O O . GLY A 1 90 ? -2.876 11.746 -18.462 1.00 35.59 90 GLY A O 1
ATOM 744 N N . ILE A 1 91 ? -3.082 13.944 -18.872 1.00 45.38 91 ILE A N 1
ATOM 745 C CA . ILE A 1 91 ? -1.873 14.345 -18.149 1.00 45.38 91 ILE A CA 1
ATOM 746 C C . ILE A 1 91 ? -2.292 14.517 -16.687 1.00 45.38 91 ILE A C 1
ATOM 748 O O . ILE A 1 91 ? -2.746 15.589 -16.296 1.00 45.38 91 ILE A O 1
ATOM 752 N N . TYR A 1 92 ? -2.189 13.461 -15.881 1.00 38.41 92 TYR A N 1
ATOM 753 C CA . TYR A 1 92 ? -2.317 13.597 -14.432 1.00 38.41 92 TYR A CA 1
ATOM 754 C C . TYR A 1 92 ? -0.948 13.928 -13.849 1.00 38.41 92 TYR A C 1
ATOM 756 O O . TYR A 1 92 ? -0.154 13.058 -13.499 1.00 38.41 92 TYR A O 1
ATOM 764 N N . SER A 1 93 ? -0.686 15.232 -13.76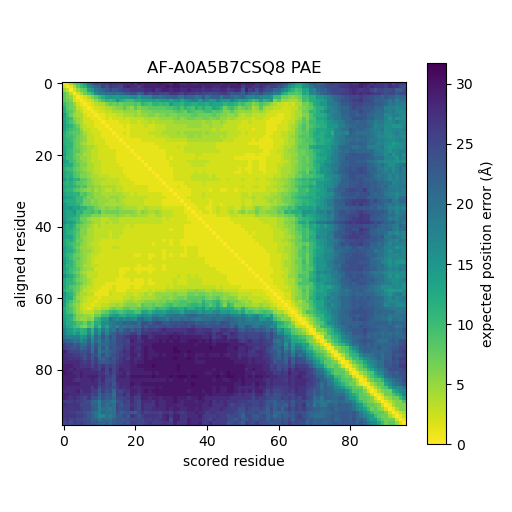8 1.00 43.09 93 SER A N 1
ATOM 765 C CA . SER A 1 93 ? 0.207 15.787 -12.759 1.00 43.09 93 SER A CA 1
ATOM 766 C C . SER A 1 93 ? -0.452 15.563 -11.400 1.00 43.09 93 SER A C 1
ATOM 768 O O . SER A 1 93 ? -1.352 16.306 -11.019 1.00 43.09 93 SER A O 1
ATOM 770 N N . CYS A 1 94 ? -0.030 14.531 -10.681 1.00 36.28 94 CYS A N 1
ATOM 771 C CA . CYS A 1 94 ? -0.358 14.373 -9.272 1.00 36.28 94 CYS A CA 1
ATOM 772 C C . CYS A 1 94 ? 0.941 14.306 -8.481 1.00 36.28 94 CYS A C 1
ATOM 774 O O . CYS A 1 94 ? 1.595 13.267 -8.481 1.00 36.28 94 CYS A O 1
ATOM 776 N N . LEU A 1 95 ? 1.287 15.415 -7.826 1.00 36.50 95 LEU A N 1
ATOM 777 C CA . LEU A 1 95 ? 1.838 15.445 -6.471 1.00 36.50 95 LEU A CA 1
ATOM 778 C C . LEU A 1 95 ? 1.954 16.904 -5.999 1.00 36.50 95 LEU A C 1
ATOM 780 O O . LEU A 1 95 ? 2.725 17.661 -6.582 1.00 36.50 95 LEU A O 1
ATOM 784 N N . LEU A 1 96 ? 1.215 17.182 -4.914 1.00 35.84 96 LEU A N 1
ATOM 785 C CA . LEU A 1 96 ? 1.313 18.301 -3.958 1.00 35.84 96 LEU A CA 1
ATOM 786 C C . LEU A 1 96 ? 0.923 19.707 -4.441 1.00 35.84 96 LEU A C 1
ATOM 788 O O . LEU A 1 96 ? 1.635 20.300 -5.276 1.00 35.84 96 LEU A O 1
#

Organism: Portunus trituberculatus (NCBI:txid210409)

Sequence (96 aa):
MDRDEPTTRTNWLWWRADWEALRAELSQTNWEDRLTGTLNEQVEAFTSHLLTLQSKYVPCQTYKSRPGDQPEEQGLATTESKQHPSQLRGIYSCLL

Secondary structure (DSSP, 8-state):
----PPEEEEEE-GGG--HHHHHHHHHHS-HHHHS-SSHHHHHHHHHHHHHHHHHHHS-EEEEEE-TT-----TT---------------------